Protein AF-A0A8X7CJI7-F1 (afdb_monomer)

Foldseek 3Di:
DKDWDQPPPCCVVPVVPPFWDKDWDAQVPDPDPDDPPGHTTIIDGDAGHAPPDDPPDDRVVSVVVVVVVVVVVVVVVVVD

Organism: NCBI:txid2747483

Structure (mmCIF, N/CA/C/O backbone):
data_AF-A0A8X7CJI7-F1
#
_entry.id   AF-A0A8X7CJI7-F1
#
loop_
_atom_site.group_PDB
_atom_site.id
_atom_site.type_symbol
_atom_site.label_atom_id
_atom_site.label_alt_id
_atom_site.label_comp_id
_atom_site.label_asym_id
_atom_site.label_entity_id
_atom_site.label_seq_id
_atom_site.pdbx_PDB_ins_code
_atom_site.Cartn_x
_atom_site.Cartn_y
_atom_site.Cartn_z
_atom_site.occupancy
_atom_site.B_iso_or_equiv
_atom_site.auth_seq_id
_atom_site.auth_comp_id
_atom_site.auth_asym_id
_atom_site.auth_atom_id
_atom_site.pdbx_PDB_model_num
ATOM 1 N N . MET A 1 1 ? -0.563 -9.387 2.332 1.00 53.22 1 MET A N 1
ATOM 2 C CA . MET A 1 1 ? -0.470 -9.086 3.780 1.00 53.22 1 MET A CA 1
ATOM 3 C C . MET A 1 1 ? -1.509 -8.020 4.099 1.00 53.22 1 MET A C 1
ATOM 5 O O . MET A 1 1 ? -1.576 -7.052 3.352 1.00 53.22 1 MET A O 1
ATOM 9 N N . LEU A 1 2 ? -2.358 -8.217 5.114 1.00 58.31 2 LEU A N 1
ATOM 10 C CA . LEU A 1 2 ? -3.347 -7.209 5.516 1.00 58.31 2 LEU A CA 1
ATOM 11 C C . LEU A 1 2 ? -2.646 -6.176 6.396 1.00 58.31 2 LEU A C 1
ATOM 13 O O . LEU A 1 2 ? -2.028 -6.549 7.393 1.00 58.31 2 LEU A O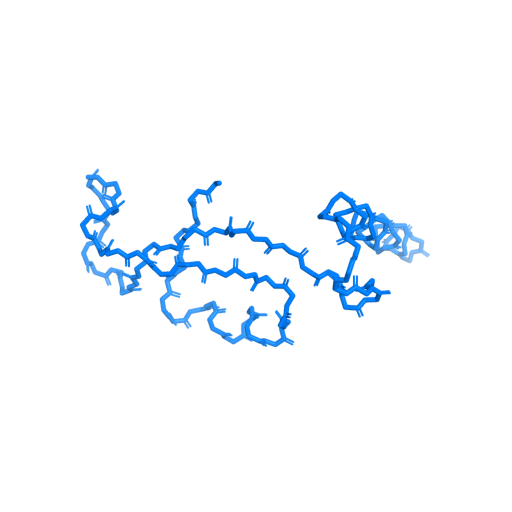 1
ATOM 17 N N . ILE A 1 3 ? -2.720 -4.900 6.028 1.00 66.81 3 ILE A N 1
ATOM 18 C CA . ILE A 1 3 ? -2.149 -3.823 6.831 1.00 66.81 3 ILE A CA 1
ATOM 19 C C . ILE A 1 3 ? -3.306 -2.963 7.324 1.00 66.81 3 ILE A C 1
ATOM 21 O O . ILE A 1 3 ? -4.073 -2.406 6.543 1.00 66.81 3 ILE A O 1
ATOM 25 N N . ILE A 1 4 ? -3.435 -2.846 8.640 1.00 63.41 4 ILE A N 1
ATOM 26 C CA . ILE A 1 4 ? -4.393 -1.919 9.235 1.00 63.41 4 ILE A CA 1
ATOM 27 C C . ILE A 1 4 ? -3.765 -0.523 9.145 1.00 63.41 4 ILE A C 1
ATOM 29 O O . ILE A 1 4 ? -2.698 -0.280 9.718 1.00 63.41 4 ILE A O 1
ATOM 33 N N . LEU A 1 5 ? -4.374 0.373 8.363 1.00 62.91 5 LEU A N 1
ATOM 34 C CA . LEU A 1 5 ? -3.992 1.785 8.321 1.00 62.91 5 LEU A CA 1
ATOM 35 C C . LEU A 1 5 ? -5.044 2.553 9.127 1.00 62.91 5 LEU A C 1
ATOM 37 O O . LEU A 1 5 ? -6.190 2.696 8.705 1.00 62.91 5 LEU A O 1
ATOM 41 N N . THR A 1 6 ? -4.672 3.004 10.322 1.00 56.59 6 THR A N 1
ATOM 42 C CA . THR A 1 6 ? -5.513 3.899 11.118 1.00 56.59 6 THR A CA 1
ATOM 43 C C . THR A 1 6 ? -5.469 5.293 10.49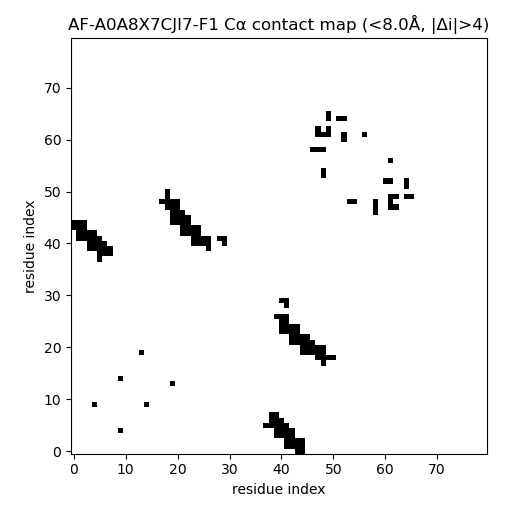2 1.00 56.59 6 THR A C 1
ATOM 45 O O . THR A 1 6 ? -4.404 5.778 10.098 1.00 56.59 6 THR A O 1
ATOM 48 N N . PHE A 1 7 ? -6.645 5.902 10.327 1.00 53.25 7 PHE A N 1
ATOM 49 C CA . PHE A 1 7 ? -6.848 7.083 9.473 1.00 53.25 7 PHE A CA 1
ATOM 50 C C . PHE A 1 7 ? -6.027 8.300 9.934 1.00 53.25 7 PHE A C 1
ATOM 52 O O . PHE A 1 7 ? -5.610 9.111 9.117 1.00 53.25 7 PHE A O 1
ATOM 59 N N . GLU A 1 8 ? -5.701 8.377 11.223 1.00 48.06 8 GLU A N 1
ATOM 60 C CA . GLU A 1 8 ? -5.045 9.544 11.820 1.00 48.06 8 GLU A CA 1
ATOM 61 C C . GLU A 1 8 ? -3.520 9.613 11.630 1.00 48.06 8 GLU A C 1
ATOM 63 O O . GLU A 1 8 ? -2.954 10.686 11.795 1.00 48.06 8 GLU A O 1
ATOM 68 N N . GLN A 1 9 ? -2.824 8.520 11.286 1.00 47.28 9 GLN A N 1
ATOM 69 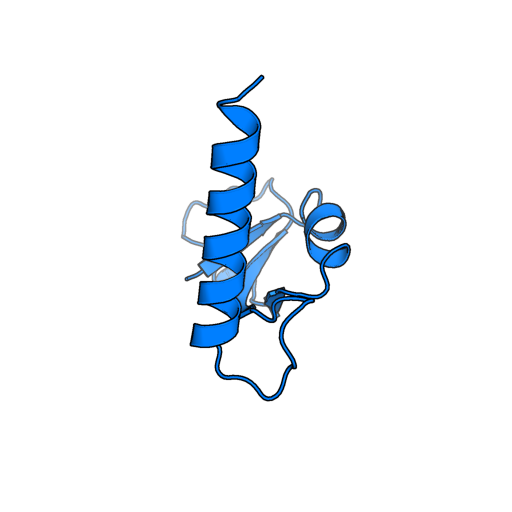C CA . GLN A 1 9 ? -1.344 8.523 11.322 1.00 47.28 9 GLN A CA 1
ATOM 70 C C . GLN A 1 9 ? -0.652 8.087 10.027 1.00 47.28 9 GLN A C 1
ATOM 72 O O . GLN A 1 9 ? 0.562 8.245 9.895 1.00 47.28 9 GLN A O 1
ATOM 77 N N . LYS A 1 10 ? -1.387 7.538 9.051 1.00 48.25 10 LYS A N 1
ATOM 78 C CA . LYS A 1 10 ? -0.766 6.929 7.862 1.00 48.25 10 LYS A CA 1
ATOM 79 C C . LYS A 1 10 ? -0.969 7.655 6.548 1.00 48.25 10 LYS A C 1
ATOM 81 O O . LYS A 1 10 ? -0.124 7.473 5.678 1.00 48.25 10 LYS A O 1
ATOM 86 N N . TYR A 1 11 ? -1.983 8.506 6.419 1.00 46.47 11 TYR A N 1
ATOM 87 C CA . TYR A 1 11 ? -2.114 9.318 5.209 1.00 46.47 11 TYR A CA 1
ATOM 88 C C . TYR A 1 11 ? -0.889 10.224 5.033 1.00 46.47 11 TYR A C 1
ATOM 90 O O . TYR A 1 11 ? -0.252 10.166 3.996 1.00 46.47 11 TYR A O 1
ATOM 98 N N . SER A 1 12 ? -0.415 10.909 6.077 1.00 44.69 12 SER A N 1
ATOM 99 C CA . SER A 1 12 ? 0.717 11.838 5.915 1.00 44.69 12 SER A CA 1
ATOM 100 C C . SER A 1 12 ? 2.069 11.155 5.613 1.00 44.69 12 SER A C 1
ATOM 102 O O . SER A 1 12 ? 2.808 11.609 4.739 1.00 44.69 12 SER A O 1
ATOM 104 N N . LEU A 1 13 ? 2.401 10.023 6.260 1.00 52.69 13 LEU A N 1
ATOM 105 C CA . LEU A 1 13 ? 3.672 9.329 5.983 1.00 52.69 13 LEU A CA 1
ATOM 106 C C . LEU A 1 13 ? 3.657 8.530 4.671 1.00 52.69 13 LEU A C 1
ATOM 108 O O . LEU A 1 13 ? 4.667 8.530 3.970 1.00 52.69 13 LEU A O 1
ATOM 112 N N . LEU A 1 14 ? 2.547 7.867 4.321 1.00 53.91 14 LEU A N 1
ATOM 113 C CA . LEU A 1 14 ? 2.468 7.044 3.107 1.00 53.91 14 LEU A CA 1
ATOM 114 C C . LEU A 1 14 ? 1.988 7.813 1.869 1.00 53.91 14 LEU A C 1
ATOM 116 O O . LEU A 1 14 ? 2.402 7.444 0.783 1.00 53.91 14 LEU A O 1
ATOM 120 N N . GLU A 1 15 ? 1.197 8.891 1.964 1.00 49.56 15 GLU A N 1
ATOM 121 C CA . GLU A 1 15 ? 0.880 9.714 0.774 1.00 49.56 15 GLU A CA 1
ATOM 122 C C . GLU A 1 15 ? 2.095 10.485 0.265 1.00 49.56 15 GLU A C 1
ATOM 124 O O . GLU A 1 15 ? 2.213 10.719 -0.940 1.00 49.56 15 GLU A O 1
ATOM 129 N N . SER A 1 16 ? 3.021 10.851 1.161 1.00 50.88 16 SER A N 1
ATOM 130 C CA . SER A 1 16 ? 4.275 11.508 0.767 1.00 50.88 16 SER A CA 1
ATOM 131 C C . SER A 1 16 ? 5.096 10.649 -0.202 1.00 50.88 16 SER A C 1
ATOM 133 O O . SER A 1 16 ? 5.857 11.159 -1.023 1.00 50.88 16 SER A O 1
ATOM 135 N N . THR A 1 17 ? 4.888 9.333 -0.155 1.00 55.50 17 THR A N 1
ATOM 136 C CA . THR A 1 17 ? 5.510 8.351 -1.027 1.00 55.50 17 THR A CA 1
ATOM 137 C C . THR A 1 17 ? 4.410 7.653 -1.823 1.00 55.50 17 THR A C 1
ATOM 139 O O . THR A 1 17 ? 3.889 6.626 -1.404 1.00 55.50 17 THR A O 1
ATOM 142 N N . ARG A 1 18 ? 4.071 8.184 -3.012 1.00 60.22 18 ARG A N 1
ATOM 143 C CA . ARG A 1 18 ? 3.198 7.540 -4.032 1.00 60.22 18 ARG A CA 1
ATOM 144 C C . ARG A 1 18 ? 3.797 6.239 -4.601 1.00 60.22 18 ARG A C 1
ATOM 146 O O . ARG A 1 18 ? 3.829 6.017 -5.806 1.00 60.22 18 ARG A O 1
ATOM 153 N N . THR A 1 19 ? 4.351 5.414 -3.735 1.00 73.38 19 THR A N 1
ATOM 154 C CA . THR A 1 19 ? 5.118 4.217 -4.025 1.00 73.38 19 THR A CA 1
ATOM 155 C C . THR A 1 19 ? 4.324 2.986 -3.617 1.00 73.38 19 THR A C 1
ATOM 157 O O . THR A 1 19 ? 4.417 1.964 -4.275 1.00 73.38 19 THR A O 1
ATOM 160 N N . PHE A 1 20 ? 3.480 3.055 -2.586 1.00 76.50 20 PHE A N 1
ATOM 161 C CA . PHE A 1 20 ? 2.667 1.919 -2.155 1.00 76.50 20 PHE A CA 1
ATOM 162 C C . PHE A 1 20 ? 1.235 2.025 -2.683 1.00 76.50 20 PHE A C 1
ATOM 164 O O . PHE A 1 20 ? 0.560 3.037 -2.495 1.00 76.50 20 PHE A O 1
ATOM 171 N N . LEU A 1 21 ? 0.768 0.955 -3.326 1.00 76.69 21 LEU A N 1
ATOM 172 C CA . LEU A 1 21 ? -0.599 0.828 -3.818 1.00 76.69 21 LEU A CA 1
ATOM 173 C C . LEU A 1 21 ? -1.431 0.035 -2.815 1.00 76.69 21 LEU A C 1
ATOM 175 O O . LEU A 1 21 ? -1.091 -1.101 -2.469 1.00 76.69 21 LEU A O 1
ATOM 179 N N . PHE A 1 22 ? -2.522 0.647 -2.361 1.00 77.94 22 PHE A N 1
ATOM 180 C CA . PHE A 1 22 ? -3.414 0.071 -1.367 1.00 77.94 22 PHE A CA 1
ATOM 181 C C . PHE A 1 22 ? -4.846 -0.027 -1.884 1.00 77.94 22 PHE A C 1
ATOM 183 O O . PHE A 1 22 ? -5.377 0.947 -2.418 1.00 77.94 22 PHE A O 1
ATOM 190 N N . THR A 1 23 ? -5.503 -1.154 -1.613 1.00 79.38 23 THR A N 1
ATOM 191 C CA . THR A 1 23 ? -6.946 -1.310 -1.821 1.00 79.38 23 THR A CA 1
ATOM 192 C C . THR A 1 23 ? -7.685 -1.167 -0.488 1.00 79.38 23 THR A C 1
ATOM 194 O O . THR A 1 23 ? -7.443 -1.972 0.424 1.00 79.38 23 THR A O 1
ATOM 197 N N . PRO A 1 24 ? -8.587 -0.173 -0.342 1.00 79.12 24 PRO A N 1
ATOM 198 C CA . PRO A 1 24 ? -9.400 -0.008 0.859 1.00 79.12 24 PRO A CA 1
ATOM 199 C C . PRO A 1 24 ? -10.344 -1.193 1.059 1.00 79.12 24 PRO A C 1
ATOM 201 O O . PRO A 1 24 ? -10.947 -1.705 0.114 1.00 79.12 24 PRO A O 1
ATOM 204 N N . ARG A 1 25 ? -10.491 -1.618 2.315 1.00 81.44 25 ARG A N 1
ATOM 205 C CA . ARG A 1 25 ? -11.448 -2.645 2.741 1.00 81.44 25 ARG A CA 1
ATOM 206 C C . ARG A 1 25 ? -12.472 -2.074 3.708 1.00 81.44 25 ARG A C 1
ATOM 208 O O . ARG A 1 25 ? -12.462 -0.891 4.039 1.00 81.44 25 ARG A O 1
ATOM 215 N N . THR A 1 26 ? -13.398 -2.917 4.145 1.00 80.12 26 THR A N 1
ATOM 216 C CA . THR A 1 26 ? -14.436 -2.503 5.087 1.00 80.12 26 THR A CA 1
ATOM 217 C C . THR A 1 26 ? -13.987 -2.733 6.521 1.00 80.12 26 THR A C 1
ATOM 219 O O . THR A 1 26 ? -13.181 -3.616 6.806 1.00 80.12 26 THR A O 1
ATOM 222 N N . ARG A 1 27 ? -14.551 -1.974 7.464 1.00 76.75 27 ARG A N 1
ATOM 223 C CA . ARG A 1 27 ? -14.309 -2.195 8.897 1.00 76.75 27 ARG A CA 1
ATOM 224 C C . ARG A 1 27 ? -14.737 -3.599 9.355 1.00 76.75 27 ARG A C 1
ATOM 226 O O . ARG A 1 27 ? -14.177 -4.115 10.312 1.00 76.75 27 ARG A O 1
ATOM 233 N N . ALA A 1 28 ? -15.674 -4.229 8.645 1.00 79.19 28 ALA A N 1
ATOM 234 C CA . ALA A 1 28 ? -16.104 -5.603 8.894 1.00 79.19 28 ALA A CA 1
ATOM 235 C C . ALA A 1 28 ? -15.018 -6.650 8.578 1.00 79.19 28 ALA A C 1
ATOM 237 O O . ALA A 1 28 ? -15.055 -7.742 9.136 1.00 79.19 28 ALA A O 1
ATOM 238 N N . ASP A 1 29 ? -14.039 -6.309 7.731 1.00 76.06 29 ASP A N 1
ATOM 239 C CA . ASP A 1 29 ? -12.876 -7.155 7.441 1.00 76.06 29 ASP A CA 1
ATOM 240 C C . ASP A 1 29 ? -11.805 -7.083 8.553 1.00 76.06 29 ASP A C 1
ATOM 242 O O . ASP A 1 29 ? -10.765 -7.741 8.458 1.00 76.06 29 ASP A O 1
ATOM 246 N N . LEU A 1 30 ? -12.017 -6.276 9.605 1.00 78.69 30 LEU A N 1
ATOM 247 C CA . LEU A 1 30 ? -11.122 -6.247 10.759 1.00 78.69 30 LEU A CA 1
ATOM 248 C C . LEU A 1 30 ? -11.261 -7.524 11.600 1.00 78.69 30 LEU A C 1
ATOM 250 O O . LEU A 1 30 ? -12.352 -8.086 11.718 1.00 78.69 30 LEU A O 1
ATOM 254 N N . PRO A 1 31 ? -10.170 -7.973 12.245 1.00 79.38 31 PRO A N 1
ATOM 255 C CA . PRO A 1 31 ? -10.226 -9.096 13.170 1.00 79.38 31 PRO A CA 1
ATOM 256 C C . PRO A 1 31 ? -11.257 -8.867 14.283 1.00 79.38 31 PRO A C 1
ATOM 258 O O . PRO A 1 31 ? -11.359 -7.770 14.838 1.00 79.38 31 PRO A O 1
ATOM 261 N N . LYS A 1 32 ? -11.987 -9.925 14.658 1.00 76.50 32 LYS A N 1
ATOM 262 C CA . LYS A 1 32 ? -12.886 -9.890 15.821 1.00 76.50 32 LYS A CA 1
ATOM 263 C C . LYS A 1 32 ? -12.077 -9.536 17.073 1.00 76.50 32 LYS A C 1
ATOM 265 O O . LYS A 1 32 ? -11.132 -10.245 17.404 1.00 76.50 32 LYS A O 1
ATOM 270 N N . GLY A 1 33 ? -12.454 -8.451 17.748 1.00 75.31 33 GLY A N 1
ATOM 271 C CA . GLY A 1 33 ? -11.733 -7.911 18.907 1.00 75.31 33 GLY A CA 1
ATOM 272 C C . GLY A 1 33 ? -10.862 -6.687 18.607 1.00 75.31 33 GLY A C 1
ATOM 273 O O . GLY A 1 33 ? -10.175 -6.210 19.506 1.00 75.31 33 GLY A O 1
ATOM 274 N N . PHE A 1 34 ? -10.880 -6.159 17.377 1.00 77.12 34 PHE A N 1
ATOM 275 C CA . PHE A 1 34 ? -10.249 -4.871 17.100 1.00 77.12 34 PHE A CA 1
ATOM 276 C C . PHE A 1 34 ? -10.992 -3.736 17.837 1.00 77.12 34 PHE A C 1
ATOM 278 O O . PHE A 1 34 ? -12.220 -3.682 17.741 1.00 77.12 34 PHE A O 1
ATOM 285 N N . PRO A 1 35 ? -10.291 -2.830 18.548 1.00 79.50 35 PRO A N 1
ATOM 286 C CA . PRO A 1 35 ? -10.932 -1.771 19.325 1.00 79.50 35 PRO A CA 1
ATOM 287 C C . PRO A 1 35 ? -11.828 -0.870 18.465 1.00 79.50 35 PRO A C 1
ATOM 289 O O . PRO A 1 35 ? -11.404 -0.355 17.426 1.00 79.50 35 PRO A O 1
ATOM 292 N N . GLU A 1 36 ? -13.065 -0.645 18.911 1.00 74.69 36 GLU A N 1
ATOM 293 C CA . GLU A 1 36 ? -14.004 0.245 18.217 1.00 74.69 36 GLU A CA 1
ATOM 294 C C . GLU A 1 36 ? -13.612 1.727 18.341 1.00 74.69 36 GLU A C 1
ATOM 296 O O . GLU A 1 36 ? -13.885 2.516 17.433 1.00 74.69 36 GLU A O 1
ATOM 301 N N . ASP A 1 37 ? -12.863 2.075 19.389 1.00 79.38 37 ASP A N 1
ATOM 302 C CA . ASP A 1 37 ? -12.367 3.433 19.637 1.00 79.38 37 ASP A CA 1
ATOM 303 C C . ASP A 1 37 ? -11.292 3.891 18.643 1.00 79.38 37 ASP A C 1
ATOM 305 O O . ASP A 1 37 ? -11.001 5.081 18.553 1.00 79.38 37 ASP A O 1
ATOM 309 N N . ILE A 1 38 ? -10.690 2.972 17.880 1.00 76.00 38 ILE A N 1
ATOM 310 C CA . ILE A 1 38 ? -9.657 3.320 16.902 1.00 76.00 38 ILE A CA 1
ATOM 311 C C . ILE A 1 38 ? -10.314 3.579 15.538 1.00 76.00 38 ILE A C 1
ATOM 313 O O . ILE A 1 38 ? -10.812 2.636 14.912 1.00 76.00 38 ILE A O 1
ATOM 317 N N . PRO A 1 39 ? -10.290 4.823 15.022 1.00 72.75 39 PRO A N 1
ATOM 318 C CA . PRO A 1 39 ? -10.797 5.121 13.691 1.00 72.75 39 PRO A CA 1
ATOM 319 C C . PRO A 1 39 ? -9.852 4.581 12.607 1.00 72.75 39 PRO A C 1
ATOM 321 O O . PRO A 1 39 ? -8.632 4.776 12.632 1.00 72.75 39 PRO A O 1
ATOM 324 N N . GLY A 1 40 ? -10.418 3.907 11.609 1.00 73.12 40 GLY A N 1
ATOM 325 C CA . GLY A 1 40 ? -9.669 3.384 10.472 1.00 73.12 40 GLY A CA 1
ATOM 326 C C . GLY A 1 40 ? -10.384 2.245 9.762 1.00 73.12 40 GLY A C 1
ATOM 327 O O . GLY A 1 40 ? -11.360 1.683 10.261 1.00 73.12 40 GLY A O 1
ATOM 328 N N . ILE A 1 41 ? -9.864 1.905 8.587 1.00 76.44 41 ILE A N 1
ATOM 329 C CA . ILE A 1 41 ? -10.276 0.730 7.824 1.00 76.44 41 ILE A CA 1
ATOM 330 C C . ILE A 1 41 ? -9.030 -0.094 7.480 1.00 76.44 41 ILE A C 1
ATOM 332 O O . ILE A 1 41 ? -7.927 0.453 7.39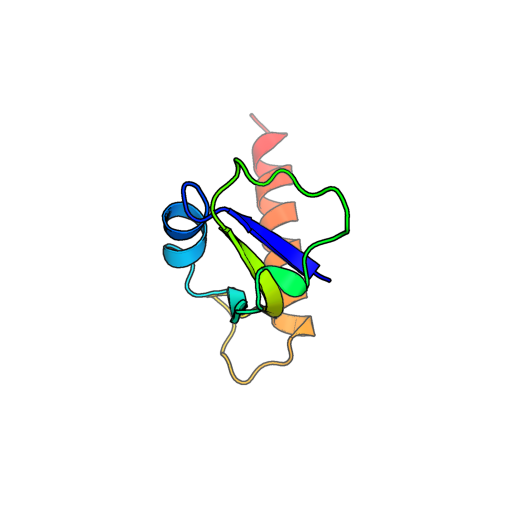2 1.00 76.44 41 ILE A O 1
ATOM 336 N N . PRO A 1 42 ? -9.157 -1.417 7.328 1.00 77.44 42 PRO A N 1
ATOM 337 C CA . PRO A 1 42 ? -8.054 -2.217 6.836 1.00 77.44 42 PRO A CA 1
ATOM 338 C C . PRO A 1 42 ? -7.788 -1.899 5.361 1.00 77.44 42 PRO A C 1
ATOM 340 O O . PRO A 1 42 ? -8.692 -1.516 4.618 1.00 77.44 42 PRO A O 1
ATOM 343 N N . TYR A 1 43 ? -6.543 -2.089 4.933 1.00 78.69 43 TYR A N 1
ATOM 344 C CA . TYR A 1 43 ? -6.147 -1.989 3.533 1.00 78.69 43 TYR A CA 1
ATOM 345 C C . TYR A 1 43 ? -5.337 -3.223 3.147 1.00 78.69 43 TYR A C 1
ATOM 347 O O . TYR A 1 43 ? -4.527 -3.739 3.927 1.00 78.69 43 TYR A O 1
ATOM 355 N N . PHE A 1 44 ? -5.536 -3.695 1.921 1.00 78.06 44 PHE A N 1
ATOM 356 C CA . PHE A 1 44 ? -4.572 -4.600 1.310 1.00 78.06 44 PHE A CA 1
ATOM 357 C C . PHE A 1 44 ? -3.452 -3.787 0.690 1.00 78.06 44 PHE A C 1
ATOM 359 O O . PHE A 1 44 ? -3.703 -2.767 0.061 1.00 78.06 44 PHE A O 1
ATOM 366 N N . LEU A 1 45 ? -2.219 -4.238 0.896 1.00 79.94 45 LEU A N 1
ATOM 367 C CA . LEU A 1 45 ? -1.085 -3.769 0.119 1.00 79.94 45 LEU A CA 1
ATOM 368 C C . LEU A 1 45 ? -1.009 -4.629 -1.145 1.00 79.94 45 LEU A C 1
ATOM 370 O O . LEU A 1 45 ? -0.701 -5.819 -1.040 1.00 79.94 45 LEU A O 1
ATOM 374 N N . ASP A 1 46 ? -1.312 -4.033 -2.296 1.00 77.25 46 ASP A N 1
ATOM 375 C CA . ASP A 1 46 ? -1.381 -4.749 -3.574 1.00 77.25 46 ASP A CA 1
ATOM 376 C C . ASP A 1 46 ? -0.035 -4.761 -4.283 1.00 77.25 46 ASP A C 1
ATOM 378 O O . ASP A 1 46 ? 0.389 -5.785 -4.815 1.00 77.25 46 ASP A O 1
ATOM 382 N N . SER A 1 47 ? 0.647 -3.617 -4.297 1.00 78.06 47 SER A N 1
ATOM 383 C CA . SER A 1 47 ? 1.908 -3.474 -5.009 1.00 78.06 47 SER A CA 1
ATOM 384 C C . SER A 1 47 ? 2.751 -2.337 -4.445 1.00 78.06 47 SER A C 1
ATOM 386 O O . SER A 1 47 ? 2.280 -1.482 -3.689 1.00 78.06 47 SER A O 1
ATOM 388 N N . TYR A 1 48 ? 4.022 -2.353 -4.820 1.00 83.06 48 TYR A N 1
ATOM 389 C CA . TYR A 1 48 ? 5.001 -1.345 -4.483 1.00 83.06 48 TYR A CA 1
ATOM 390 C C . TYR A 1 48 ? 5.773 -0.930 -5.735 1.00 83.06 48 TYR A C 1
ATOM 392 O O . TYR A 1 48 ? 6.315 -1.765 -6.456 1.00 83.06 48 TYR A O 1
ATOM 400 N N . VAL A 1 49 ? 5.840 0.375 -5.950 1.00 82.88 49 VAL A N 1
ATOM 401 C CA . VAL A 1 49 ? 6.554 1.054 -7.019 1.00 82.88 49 VAL A CA 1
ATOM 402 C C . VAL A 1 49 ? 7.658 1.880 -6.379 1.00 82.88 49 VAL A C 1
ATOM 404 O O . VAL A 1 49 ? 7.423 2.936 -5.798 1.00 82.88 49 VAL A O 1
ATOM 407 N N . HIS A 1 50 ? 8.888 1.396 -6.488 1.00 82.12 50 HIS A N 1
ATOM 408 C CA . HIS A 1 50 ? 10.064 2.174 -6.118 1.00 82.12 50 HIS A CA 1
ATOM 409 C C . HIS A 1 50 ? 10.173 3.444 -6.985 1.00 82.12 50 HIS A C 1
ATOM 411 O O . HIS A 1 50 ? 10.073 3.320 -8.205 1.00 82.12 50 HIS A O 1
ATOM 417 N N . PRO A 1 51 ? 10.424 4.638 -6.415 1.00 80.81 51 PRO A N 1
ATOM 418 C CA . PRO A 1 51 ? 10.441 5.896 -7.171 1.00 80.81 51 PRO A CA 1
ATOM 419 C C . PRO A 1 51 ? 11.573 5.968 -8.207 1.00 80.81 51 PRO A C 1
ATOM 421 O O . PRO A 1 51 ? 11.448 6.666 -9.208 1.00 80.81 51 PRO A O 1
ATOM 424 N N . GLU A 1 52 ? 12.662 5.230 -7.988 1.00 79.62 52 GLU A N 1
ATOM 425 C CA . GLU A 1 52 ? 13.805 5.160 -8.912 1.00 79.62 52 GLU A CA 1
ATOM 426 C C . GLU A 1 52 ? 13.681 4.055 -9.973 1.00 79.62 52 GLU A C 1
ATOM 428 O O . GLU A 1 52 ? 14.540 3.928 -10.844 1.00 79.62 52 GLU A O 1
ATOM 433 N N . VAL A 1 53 ? 12.629 3.234 -9.906 1.00 80.38 53 VAL A N 1
ATOM 434 C CA . VAL A 1 53 ? 12.410 2.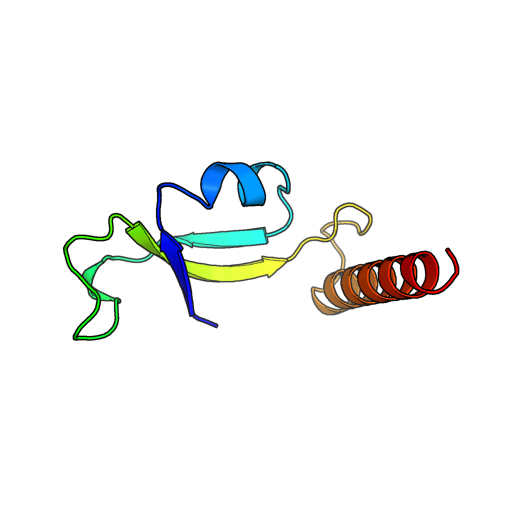129 -10.844 1.00 80.38 53 VAL A CA 1
ATOM 435 C C . VAL A 1 53 ? 11.173 2.442 -11.696 1.00 80.38 53 VAL A C 1
ATOM 437 O O . VAL A 1 53 ? 10.129 2.796 -11.147 1.00 80.38 53 VAL A O 1
ATOM 440 N N . PRO A 1 54 ? 11.244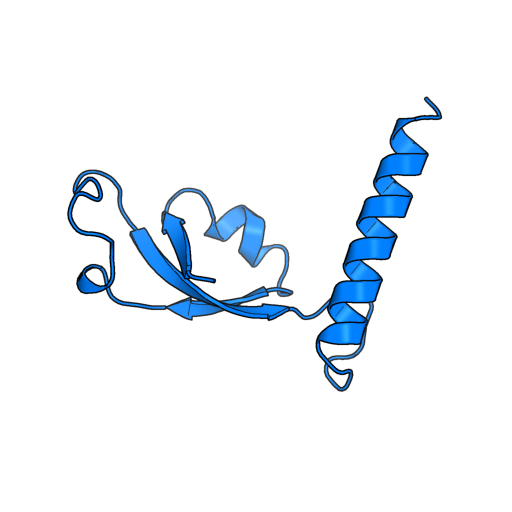 2.315 -13.033 1.00 82.62 54 PRO A N 1
ATOM 441 C CA . PRO A 1 54 ? 10.093 2.545 -13.906 1.00 82.62 54 PRO A CA 1
ATOM 442 C C . PRO A 1 54 ? 8.909 1.624 -13.577 1.00 82.62 54 PRO A C 1
ATOM 444 O O . PRO A 1 54 ? 9.122 0.446 -13.313 1.00 82.62 54 PRO A O 1
ATOM 447 N N . LEU A 1 55 ? 7.669 2.125 -13.684 1.00 78.50 55 LEU A N 1
ATOM 448 C CA . LEU A 1 55 ? 6.438 1.352 -13.409 1.00 78.50 55 LEU A CA 1
ATOM 449 C C . LEU A 1 55 ? 6.264 0.092 -14.275 1.00 78.50 55 LEU A C 1
ATOM 451 O O . LEU A 1 55 ? 5.476 -0.779 -13.930 1.00 78.50 55 LEU A O 1
ATOM 455 N N . ASP A 1 56 ? 6.961 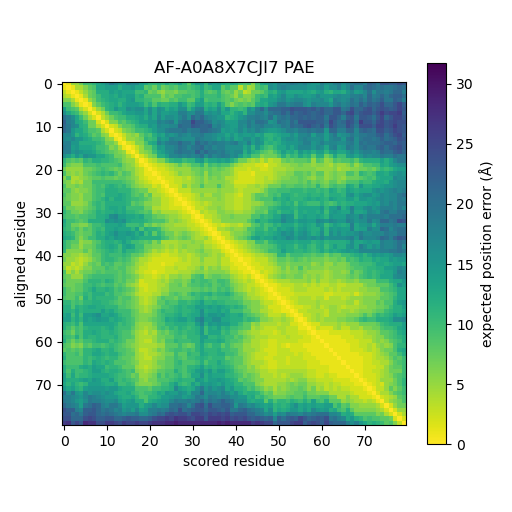0.015 -15.407 1.00 84.56 56 ASP A N 1
ATOM 456 C CA . ASP A 1 56 ? 6.913 -1.121 -16.335 1.00 84.56 56 ASP A CA 1
ATOM 457 C C . ASP A 1 56 ? 7.748 -2.323 -15.849 1.00 84.56 56 ASP A C 1
ATOM 459 O O . ASP A 1 56 ? 7.754 -3.397 -16.452 1.00 84.56 56 ASP A O 1
ATOM 463 N N . LYS A 1 57 ? 8.500 -2.153 -14.756 1.00 83.44 57 LYS A N 1
ATOM 464 C CA . LYS A 1 57 ? 9.309 -3.221 -14.175 1.00 83.44 57 LYS A CA 1
ATOM 465 C C . LYS A 1 57 ? 8.481 -4.108 -13.241 1.00 83.44 57 LYS A C 1
ATOM 467 O O . LYS A 1 57 ? 7.532 -3.655 -12.604 1.00 83.44 57 LYS A O 1
ATOM 472 N N . PRO A 1 58 ? 8.827 -5.402 -13.136 1.00 86.62 58 PRO A N 1
ATOM 473 C CA . PRO A 1 58 ? 8.151 -6.308 -12.221 1.00 86.62 58 PRO A CA 1
ATOM 474 C C . PRO A 1 58 ? 8.363 -5.885 -10.762 1.00 86.62 58 PRO A C 1
ATOM 476 O O . PRO A 1 58 ? 9.411 -5.358 -10.394 1.00 86.62 58 PRO A O 1
ATOM 479 N N . LEU A 1 59 ? 7.394 -6.209 -9.898 1.00 83.56 59 LEU A N 1
ATOM 480 C CA . LEU A 1 59 ? 7.431 -5.926 -8.454 1.00 83.56 59 LEU A CA 1
ATOM 481 C C . LEU A 1 59 ? 8.750 -6.359 -7.786 1.00 83.56 59 LEU A C 1
ATOM 483 O O . LEU A 1 59 ? 9.240 -5.679 -6.889 1.00 83.56 59 LEU A O 1
ATOM 487 N N . ALA A 1 60 ? 9.339 -7.470 -8.236 1.00 85.25 60 ALA A N 1
ATOM 488 C CA . ALA A 1 60 ? 10.616 -7.964 -7.729 1.00 85.25 60 ALA A CA 1
ATOM 489 C C . ALA A 1 60 ? 11.754 -6.937 -7.877 1.00 85.25 60 ALA A C 1
ATOM 491 O O . ALA A 1 60 ? 12.537 -6.775 -6.944 1.00 85.25 60 ALA A O 1
ATOM 492 N N . ASP A 1 61 ? 11.806 -6.200 -8.991 1.00 85.75 61 ASP A N 1
ATOM 493 C CA . ASP A 1 61 ? 12.832 -5.180 -9.241 1.00 85.75 61 ASP A CA 1
ATOM 494 C C . ASP A 1 61 ? 12.633 -3.969 -8.320 1.00 85.75 61 ASP A C 1
ATOM 496 O O . ASP A 1 61 ? 13.593 -3.443 -7.757 1.00 85.75 61 ASP A O 1
ATOM 500 N N . HIS A 1 62 ? 11.378 -3.563 -8.103 1.00 85.06 62 HIS A N 1
ATOM 501 C CA . HIS A 1 62 ? 11.046 -2.499 -7.155 1.00 85.06 62 HIS A CA 1
ATOM 502 C C . HIS A 1 62 ? 11.408 -2.890 -5.712 1.00 85.06 62 HIS A C 1
ATOM 504 O O . HIS A 1 62 ? 11.976 -2.078 -4.981 1.00 85.06 62 HIS A O 1
ATOM 510 N N . ILE A 1 63 ? 11.124 -4.132 -5.299 1.00 85.69 63 ILE A N 1
ATOM 511 C CA . ILE A 1 63 ? 11.496 -4.646 -3.970 1.00 85.69 63 ILE A CA 1
ATOM 512 C C . ILE A 1 63 ? 13.020 -4.723 -3.829 1.00 85.69 63 ILE A C 1
ATOM 514 O O . ILE A 1 63 ? 13.554 -4.313 -2.800 1.00 85.69 63 ILE A O 1
ATOM 518 N N . ALA A 1 64 ? 13.730 -5.205 -4.852 1.00 86.81 64 ALA A N 1
ATOM 519 C CA . ALA A 1 64 ? 15.187 -5.290 -4.836 1.00 86.81 64 ALA A CA 1
ATOM 520 C C . ALA A 1 64 ? 15.840 -3.905 -4.692 1.00 86.81 64 ALA A C 1
ATOM 522 O O . ALA A 1 64 ? 16.781 -3.753 -3.911 1.00 86.81 64 ALA A O 1
ATOM 523 N N . ALA A 1 65 ? 15.312 -2.890 -5.385 1.00 85.75 65 ALA A N 1
ATOM 524 C CA . ALA A 1 65 ? 15.753 -1.505 -5.231 1.00 85.75 65 ALA A CA 1
ATOM 525 C C . ALA A 1 65 ? 15.527 -0.992 -3.798 1.00 85.75 65 ALA A C 1
ATOM 527 O O . ALA A 1 65 ? 16.471 -0.519 -3.168 1.00 85.75 65 ALA A O 1
ATOM 528 N N . ALA A 1 66 ? 14.335 -1.211 -3.229 1.00 84.81 66 ALA A N 1
ATOM 529 C CA . ALA A 1 66 ? 14.053 -0.830 -1.842 1.00 84.81 66 ALA A CA 1
ATOM 530 C C . ALA A 1 66 ? 14.989 -1.520 -0.838 1.00 84.81 66 ALA A C 1
ATOM 532 O O . ALA A 1 66 ? 15.471 -0.890 0.102 1.00 84.81 66 ALA A O 1
ATOM 533 N N . MET A 1 67 ? 15.264 -2.816 -1.019 1.00 86.31 67 MET A N 1
ATOM 534 C CA . MET A 1 67 ? 16.182 -3.556 -0.146 1.00 86.31 67 MET A CA 1
ATOM 535 C C . MET A 1 67 ? 17.600 -2.987 -0.206 1.00 86.31 67 MET A C 1
ATOM 537 O O . MET A 1 67 ? 18.254 -2.862 0.831 1.00 86.31 67 MET A O 1
ATOM 541 N N . LYS A 1 68 ? 18.054 -2.597 -1.400 1.00 87.19 68 LYS A N 1
ATOM 542 C CA . LYS A 1 68 ? 19.355 -1.956 -1.595 1.00 87.19 68 LYS A CA 1
ATOM 543 C C . LYS A 1 68 ? 19.426 -0.600 -0.891 1.00 87.19 68 LYS A C 1
ATOM 545 O O . LYS A 1 68 ? 20.430 -0.306 -0.248 1.00 87.19 68 LYS A O 1
ATOM 550 N N . ASP A 1 69 ? 18.361 0.194 -0.943 1.00 85.12 69 ASP A N 1
ATOM 551 C CA . ASP A 1 69 ? 18.286 1.484 -0.248 1.00 85.12 69 ASP A CA 1
ATOM 552 C C . ASP A 1 69 ? 18.325 1.335 1.272 1.00 85.12 69 ASP A C 1
ATOM 554 O O . ASP A 1 69 ? 19.021 2.087 1.961 1.00 85.12 69 ASP A O 1
ATOM 558 N N . VAL A 1 70 ? 17.622 0.332 1.803 1.00 83.50 70 VAL A N 1
ATOM 559 C CA . VAL A 1 70 ? 17.672 -0.011 3.230 1.00 83.50 70 VAL A CA 1
ATOM 560 C C . VAL A 1 70 ? 19.088 -0.423 3.631 1.00 83.50 70 VAL A C 1
ATOM 562 O O . VAL A 1 70 ? 19.594 0.046 4.651 1.00 83.50 70 VAL A O 1
ATOM 565 N N . GLU A 1 71 ? 19.759 -1.239 2.818 1.00 84.38 71 GLU A N 1
ATOM 566 C CA . GLU A 1 71 ? 21.141 -1.656 3.064 1.00 84.38 71 GLU A CA 1
ATOM 567 C C . GLU A 1 71 ? 22.124 -0.471 3.003 1.00 84.38 71 GLU A C 1
ATOM 569 O O . GLU A 1 71 ? 22.995 -0.336 3.866 1.00 84.38 71 GLU A O 1
ATOM 574 N N . ASN A 1 72 ? 21.963 0.429 2.032 1.00 79.38 72 ASN A N 1
ATOM 575 C CA . ASN A 1 72 ? 22.784 1.634 1.891 1.00 79.38 72 ASN A CA 1
ATOM 576 C C . ASN A 1 72 ? 22.600 2.596 3.076 1.00 79.38 72 ASN A C 1
ATOM 578 O O . ASN A 1 72 ? 23.583 3.146 3.586 1.00 79.38 72 ASN A O 1
ATOM 582 N N . LYS A 1 73 ? 21.362 2.766 3.562 1.00 76.12 73 LYS A N 1
ATOM 583 C CA . LYS A 1 73 ? 21.082 3.530 4.788 1.00 76.12 73 LYS A CA 1
ATOM 584 C C . LYS A 1 73 ? 21.696 2.868 6.019 1.00 76.12 73 LYS A C 1
ATOM 586 O O . LYS A 1 73 ? 22.305 3.564 6.828 1.00 76.12 73 LYS A O 1
ATOM 591 N N . ALA A 1 74 ? 21.585 1.546 6.142 1.00 74.81 74 ALA A N 1
ATOM 592 C CA . ALA A 1 74 ? 22.166 0.804 7.258 1.00 74.81 74 ALA A CA 1
ATOM 593 C C . ALA A 1 74 ? 23.696 0.950 7.303 1.00 74.81 74 ALA A C 1
ATOM 595 O O . ALA A 1 74 ? 24.248 1.246 8.358 1.00 74.81 74 ALA A O 1
ATOM 596 N N . LYS A 1 75 ? 24.379 0.840 6.155 1.00 70.31 75 LYS A N 1
ATOM 597 C CA . LYS A 1 75 ? 25.835 1.045 6.058 1.00 70.31 75 LYS A CA 1
ATOM 598 C C . LYS A 1 75 ? 26.247 2.481 6.379 1.00 70.31 75 LYS A C 1
ATOM 600 O O . LYS A 1 75 ? 27.239 2.685 7.063 1.00 70.31 75 LYS A O 1
ATOM 605 N N . SER A 1 76 ? 25.472 3.473 5.945 1.00 63.09 76 SER A N 1
ATOM 606 C CA . SER A 1 76 ? 25.753 4.886 6.245 1.00 63.09 76 SER A CA 1
ATOM 607 C C . SER A 1 76 ? 25.626 5.215 7.737 1.00 63.09 76 SER A C 1
ATOM 609 O O . SER A 1 76 ? 26.312 6.106 8.223 1.00 63.09 76 SER A O 1
ATOM 611 N N . SER A 1 77 ? 24.786 4.480 8.473 1.00 59.66 77 SER A N 1
ATOM 612 C CA . SER A 1 77 ? 24.556 4.704 9.903 1.00 59.66 77 SER A CA 1
ATOM 613 C C . SER A 1 77 ? 25.562 3.997 10.823 1.00 59.66 77 SER A C 1
ATOM 615 O O . SER A 1 77 ? 25.578 4.286 12.013 1.00 59.66 77 SER A O 1
ATOM 617 N N . VAL A 1 78 ? 26.380 3.077 10.297 1.00 61.38 78 VAL A N 1
ATOM 618 C CA . VAL A 1 78 ? 27.439 2.369 11.050 1.00 61.38 78 VAL A CA 1
ATOM 619 C C . VAL A 1 78 ? 28.777 3.121 10.994 1.00 61.38 78 VAL A C 1
ATOM 621 O O . VAL A 1 78 ? 29.663 2.877 11.807 1.00 61.38 78 VAL A O 1
ATOM 624 N N . ASN A 1 79 ? 28.921 4.069 10.067 1.00 56.25 79 ASN A N 1
ATOM 625 C CA . ASN A 1 79 ? 30.186 4.748 9.788 1.00 56.25 79 ASN A CA 1
ATOM 626 C C . ASN A 1 79 ? 30.313 6.122 10.474 1.00 56.25 79 ASN A C 1
ATOM 628 O O . ASN A 1 79 ? 31.170 6.905 10.064 1.00 56.25 79 ASN A O 1
ATOM 632 N N . ASN A 1 80 ? 29.456 6.440 11.452 1.00 48.47 80 ASN A N 1
ATOM 633 C CA . ASN A 1 80 ? 29.383 7.766 12.068 1.00 48.47 80 ASN A CA 1
ATOM 634 C C . ASN A 1 80 ? 29.297 7.704 13.593 1.00 48.47 80 ASN A C 1
ATOM 636 O O . ASN A 1 80 ? 28.493 6.890 14.097 1.00 48.47 80 ASN A O 1
#

Mean 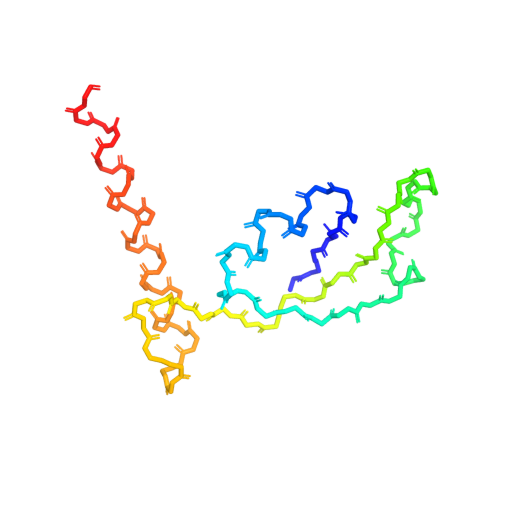predicted aligned error: 10.2 Å

Sequence (80 aa):
MLIILTFEQK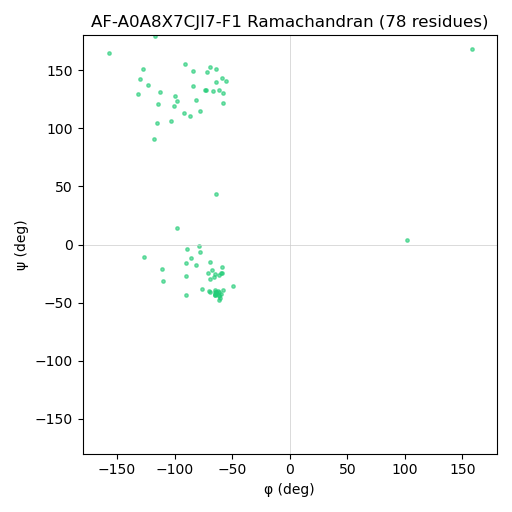YSLLESTRTFLFTPRTRADLPKGFPEDIPGIPYFLDSYVHPEVPLDKPLADHIAAAMKDVENKAKSSVNN

Radius of gyration: 15.88 Å; Cα contacts (8 Å, |Δi|>4): 88; chains: 1; bounding box: 46×22×36 Å

Secondary structure (DSSP, 8-state):
-EEEEEHHHHHHHHHT-TTEEEEE--GGGSPTT--TTS-EEEEEEEEE--TTS-TTS-HHHHHHHHHHHHHHHHHHHH--

Nearest PDB structures (foldseek):
  4ni2-assembly1_A  TM=8.376E-01  e=3.412E-02  Homo sapiens
  3uvj-assembly1_A  TM=7.783E-01  e=3.638E-02  Homo sapiens
  3uvj-assembly2_C  TM=8.227E-01  e=4.408E-02  Homo sapiens
  8hbf-assembly1_A  TM=7.148E-01  e=8.366E-02  Homo sapiens

Solvent-accessible surface area (backbone atoms only — not comparable to full-atom values): 4908 Å² total; per-residue (Å²): 106,83,43,78,45,44,62,89,71,39,57,73,68,47,62,77,42,89,26,67,42,68,47,84,51,49,62,83,77,49,64,94,85,64,66,84,88,60,65,54,37,35,25,39,61,77,48,55,45,33,92,92,47,67,86,90,54,58,57,69,58,23,49,51,52,52,53,50,51,53,50,53,52,53,56,61,63,72,76,110

pLDDT: mean 72.75, std 12.35, range [44.69, 87.19]